Protein AF-A0A2E5XDH1-F1 (afdb_monomer_lite)

pLDDT: mean 72.96, std 18.24, range [42.12, 97.75]

Foldseek 3Di:
DQDPVGDDDPPWDFPDWACDDPVGTDTDTPDDDDPPPPPPVPPPPPDDPPFDAAPVRHTDDPPPPFKDKDFDDDPNDGPDIHIDGD

Structure (mmCIF, N/CA/C/O backbone):
data_AF-A0A2E5XDH1-F1
#
_entry.id   AF-A0A2E5XDH1-F1
#
loop_
_atom_site.group_PDB
_atom_site.id
_atom_site.type_symbol
_atom_site.label_atom_id
_atom_site.label_alt_id
_atom_site.label_comp_id
_atom_site.label_asym_id
_atom_site.label_entity_id
_atom_site.label_seq_id
_atom_site.pdbx_PDB_ins_code
_atom_site.Cartn_x
_atom_site.Cartn_y
_atom_site.Cartn_z
_atom_site.occupancy
_atom_site.B_iso_or_equiv
_atom_site.auth_seq_id
_atom_site.auth_comp_id
_atom_site.auth_asym_id
_atom_site.auth_atom_id
_atom_site.pdbx_PDB_model_num
ATOM 1 N N . MET A 1 1 ? 15.536 -0.614 -10.005 1.00 82.44 1 MET A N 1
ATOM 2 C CA . MET A 1 1 ? 16.650 -1.473 -9.542 1.00 82.44 1 MET A CA 1
ATOM 3 C C . MET A 1 1 ? 17.355 -2.033 -10.768 1.00 82.44 1 MET A C 1
ATOM 5 O O . MET A 1 1 ? 16.711 -2.146 -11.801 1.00 82.44 1 MET A O 1
ATOM 9 N N . ILE A 1 2 ? 18.649 -2.324 -10.690 1.00 87.44 2 ILE A N 1
ATOM 10 C CA . ILE A 1 2 ? 19.346 -3.090 -11.730 1.00 87.44 2 ILE A CA 1
ATOM 11 C C . ILE A 1 2 ? 19.812 -4.370 -11.046 1.00 87.44 2 ILE A C 1
ATOM 13 O O . ILE A 1 2 ? 20.449 -4.281 -9.995 1.00 87.44 2 ILE A O 1
ATOM 17 N N . ASP A 1 3 ? 19.443 -5.523 -11.587 1.00 85.50 3 ASP A N 1
ATOM 18 C CA . ASP A 1 3 ? 19.865 -6.833 -11.099 1.00 85.50 3 ASP A CA 1
ATOM 19 C C . ASP A 1 3 ? 20.575 -7.626 -12.210 1.00 85.50 3 ASP A C 1
ATOM 21 O O . ASP A 1 3 ? 20.878 -7.094 -13.279 1.00 85.50 3 ASP A O 1
ATOM 25 N N . GLU A 1 4 ? 20.884 -8.896 -11.946 1.00 84.56 4 GLU A N 1
ATOM 26 C CA . GLU A 1 4 ? 21.539 -9.781 -12.919 1.00 84.56 4 GLU A CA 1
ATOM 27 C C . GLU A 1 4 ? 20.669 -10.071 -14.160 1.00 84.56 4 GLU A C 1
ATOM 29 O O . GLU A 1 4 ? 21.203 -10.467 -15.195 1.00 84.56 4 GLU A O 1
ATOM 34 N N . ASN A 1 5 ? 19.351 -9.848 -14.079 1.00 80.88 5 ASN A N 1
ATOM 35 C CA . ASN A 1 5 ? 18.383 -10.106 -15.145 1.00 80.88 5 ASN A CA 1
ATOM 36 C C . ASN A 1 5 ? 18.035 -8.846 -15.953 1.00 80.88 5 ASN A C 1
ATOM 38 O O . ASN A 1 5 ? 17.535 -8.962 -17.072 1.00 80.88 5 ASN A O 1
ATOM 42 N N . GLY A 1 6 ? 18.318 -7.650 -15.428 1.00 89.69 6 GLY A N 1
ATOM 43 C CA . GLY A 1 6 ? 18.225 -6.399 -16.171 1.00 89.69 6 GLY A CA 1
ATOM 44 C C . GLY A 1 6 ? 17.733 -5.211 -15.350 1.00 89.69 6 GLY A C 1
ATOM 45 O O . GLY A 1 6 ? 18.032 -5.053 -14.166 1.00 89.69 6 GLY A O 1
ATOM 46 N N . VAL A 1 7 ? 17.013 -4.311 -16.024 1.00 95.06 7 VAL A N 1
ATOM 47 C CA . VAL A 1 7 ? 16.459 -3.095 -15.419 1.00 95.06 7 VAL A CA 1
ATOM 48 C C . VAL A 1 7 ? 15.037 -3.365 -14.948 1.00 95.06 7 VAL A C 1
ATOM 50 O O . VAL A 1 7 ? 14.197 -3.840 -15.711 1.00 95.06 7 VAL A O 1
ATOM 53 N N . MET A 1 8 ? 14.763 -3.000 -13.700 1.00 94.62 8 MET A N 1
ATOM 54 C CA . MET A 1 8 ? 13.455 -3.145 -13.070 1.00 94.62 8 MET A CA 1
ATOM 55 C C . MET A 1 8 ? 12.915 -1.808 -12.563 1.00 94.62 8 MET A C 1
ATOM 57 O O . MET A 1 8 ? 13.662 -1.003 -11.988 1.00 94.62 8 MET A O 1
ATOM 61 N N . ILE A 1 9 ? 11.605 -1.616 -12.708 1.00 93.25 9 ILE A N 1
ATOM 62 C CA . ILE A 1 9 ? 10.821 -0.557 -12.069 1.00 93.25 9 ILE A CA 1
ATOM 63 C C . ILE A 1 9 ? 9.805 -1.253 -11.166 1.00 93.25 9 ILE A C 1
ATOM 65 O O . ILE A 1 9 ? 8.961 -2.002 -11.653 1.00 93.25 9 ILE A O 1
ATOM 69 N N . ASP A 1 10 ? 9.920 -1.049 -9.855 1.00 90.94 10 ASP A N 1
ATOM 70 C CA . ASP A 1 10 ? 9.207 -1.830 -8.840 1.00 90.94 10 ASP A CA 1
ATOM 71 C C . ASP A 1 10 ? 9.350 -3.343 -9.089 1.00 90.94 10 ASP A C 1
ATOM 73 O O . ASP A 1 10 ? 10.460 -3.876 -9.056 1.00 90.94 10 ASP A O 1
ATOM 77 N N . ASN A 1 11 ? 8.243 -4.030 -9.371 1.00 90.38 11 ASN A N 1
ATOM 78 C CA . ASN A 1 11 ? 8.196 -5.458 -9.682 1.00 90.38 11 ASN A CA 1
ATOM 79 C C . ASN A 1 11 ? 8.098 -5.755 -11.191 1.00 90.38 11 ASN A C 1
ATOM 81 O O . ASN A 1 11 ? 7.895 -6.911 -11.553 1.00 90.38 11 ASN A O 1
ATOM 85 N N . ALA A 1 12 ? 8.214 -4.743 -12.055 1.00 94.81 12 ALA A N 1
ATOM 86 C CA . ALA A 1 12 ? 8.110 -4.869 -13.506 1.00 94.81 12 ALA A CA 1
ATOM 87 C C . ALA A 1 12 ? 9.496 -4.837 -14.171 1.00 94.81 12 ALA A C 1
ATOM 89 O O . ALA A 1 12 ? 10.319 -3.964 -13.873 1.00 94.81 12 ALA A O 1
ATOM 90 N N . MET A 1 13 ? 9.752 -5.764 -15.093 1.00 95.75 13 MET A N 1
ATOM 91 C CA . MET A 1 13 ? 10.999 -5.835 -15.855 1.00 95.75 13 MET A CA 1
ATOM 92 C C . MET A 1 13 ? 10.877 -5.043 -17.158 1.00 95.75 13 MET A C 1
ATOM 94 O O . MET A 1 13 ? 9.878 -5.142 -17.873 1.00 95.75 13 MET A O 1
ATOM 98 N N . VAL A 1 14 ? 11.915 -4.282 -17.505 1.00 96.38 14 VAL A N 1
ATOM 99 C CA . VAL A 1 14 ? 12.000 -3.616 -18.810 1.00 96.38 14 VAL A CA 1
ATOM 100 C C . VAL A 1 14 ? 12.337 -4.650 -19.884 1.00 96.38 14 VAL A C 1
ATOM 102 O O . VAL A 1 14 ? 13.402 -5.259 -19.857 1.00 96.38 14 VAL A O 1
ATOM 105 N N . THR A 1 15 ? 11.440 -4.830 -20.853 1.00 95.88 15 THR A N 1
ATOM 106 C CA . THR A 1 15 ? 11.580 -5.790 -21.965 1.00 95.88 15 THR A CA 1
ATOM 107 C C . THR A 1 15 ? 12.092 -5.145 -23.253 1.00 95.88 15 THR A C 1
ATOM 109 O O . THR A 1 15 ? 12.718 -5.816 -24.071 1.00 95.88 15 THR A O 1
ATOM 112 N N . ALA A 1 16 ? 11.868 -3.841 -23.427 1.00 95.50 16 ALA A N 1
ATOM 113 C CA . ALA A 1 16 ? 12.458 -3.034 -24.490 1.00 95.50 16 ALA A CA 1
ATOM 114 C C . ALA A 1 16 ? 12.724 -1.617 -23.975 1.00 95.50 16 ALA A C 1
ATOM 116 O O . ALA A 1 16 ? 11.891 -1.040 -23.274 1.00 95.50 16 ALA A O 1
ATOM 117 N N . ALA A 1 17 ? 13.877 -1.057 -24.326 1.00 94.38 17 ALA A N 1
ATOM 118 C CA . ALA A 1 17 ? 14.321 0.248 -23.859 1.00 94.38 17 ALA A CA 1
ATOM 119 C C . ALA A 1 17 ? 14.607 1.198 -25.024 1.00 94.38 17 ALA A C 1
ATOM 121 O O . ALA A 1 17 ? 14.847 0.761 -26.148 1.00 94.38 17 ALA A O 1
ATOM 122 N N . ASP A 1 18 ? 14.614 2.493 -24.715 1.00 95.25 18 ASP A N 1
ATOM 123 C CA . ASP A 1 18 ? 15.139 3.558 -25.573 1.00 95.25 18 ASP A CA 1
ATOM 124 C C . ASP A 1 18 ? 14.411 3.733 -26.915 1.00 95.25 18 ASP A C 1
ATOM 126 O O . ASP A 1 18 ? 15.000 4.085 -27.939 1.00 95.25 18 ASP A O 1
ATOM 130 N N . ILE A 1 19 ? 13.091 3.540 -26.908 1.00 96.75 19 ILE A N 1
ATOM 131 C CA . ILE A 1 19 ? 12.248 3.814 -28.073 1.00 96.75 19 ILE A CA 1
ATOM 132 C C . ILE A 1 19 ? 12.006 5.323 -28.148 1.00 96.75 19 ILE A C 1
ATOM 134 O O . ILE A 1 19 ? 11.262 5.886 -27.343 1.00 96.75 19 ILE A O 1
ATOM 138 N N . VAL A 1 20 ? 12.648 5.986 -29.109 1.00 97.56 20 VAL A N 1
ATOM 139 C CA . VAL A 1 20 ? 12.538 7.438 -29.309 1.00 97.56 20 VAL A CA 1
ATOM 140 C C . VAL A 1 20 ? 11.167 7.806 -29.877 1.00 97.56 20 VAL A C 1
ATOM 142 O O . VAL A 1 20 ? 10.677 7.181 -30.817 1.00 97.56 20 VAL A O 1
ATOM 145 N N . THR A 1 21 ? 10.569 8.855 -29.318 1.00 96.31 21 THR A N 1
ATOM 146 C CA . THR A 1 21 ? 9.285 9.438 -29.731 1.00 96.31 21 THR A CA 1
ATOM 147 C C . THR A 1 21 ? 9.397 10.961 -29.802 1.00 96.31 21 THR A C 1
ATOM 149 O O . THR A 1 21 ? 10.359 11.539 -29.296 1.00 96.31 21 THR A O 1
ATOM 152 N N . ASP A 1 22 ? 8.406 11.629 -30.396 1.00 97.75 22 ASP A N 1
ATOM 153 C CA . ASP A 1 22 ? 8.426 13.087 -30.597 1.00 97.75 22 ASP A CA 1
ATOM 154 C C . ASP A 1 22 ? 8.539 13.891 -29.290 1.00 97.75 22 ASP A C 1
ATOM 156 O O . ASP A 1 22 ? 9.034 15.017 -29.284 1.00 97.75 22 ASP A O 1
ATOM 160 N N . ASN A 1 23 ? 8.077 13.324 -28.174 1.00 95.81 23 ASN A N 1
ATOM 161 C CA . ASN A 1 23 ? 8.003 13.979 -26.870 1.00 95.81 23 ASN A CA 1
ATOM 162 C C . ASN A 1 23 ? 8.822 13.282 -25.772 1.00 95.81 23 ASN A C 1
ATOM 164 O O . ASN A 1 23 ? 8.690 13.646 -24.603 1.00 95.81 23 ASN A O 1
ATOM 168 N N . GLY A 1 24 ? 9.660 12.301 -26.110 1.00 96.19 24 GLY A N 1
ATOM 169 C CA . GLY A 1 24 ? 10.488 11.614 -25.122 1.00 96.19 24 GLY A CA 1
ATOM 170 C C . GLY A 1 24 ? 10.893 10.205 -25.527 1.00 96.19 24 GLY A C 1
ATOM 171 O O . GLY A 1 24 ? 11.085 9.900 -26.704 1.00 96.19 24 GLY A O 1
ATOM 172 N N . VAL A 1 25 ? 11.033 9.340 -24.526 1.00 97.44 25 VAL A N 1
ATOM 173 C CA . VAL A 1 25 ? 11.480 7.955 -24.684 1.00 97.44 25 VAL A CA 1
ATOM 174 C C . VAL A 1 25 ? 10.471 7.020 -24.029 1.00 97.44 25 VAL A C 1
ATOM 176 O O . VAL A 1 25 ? 9.959 7.316 -22.950 1.00 97.44 25 VAL A O 1
ATOM 179 N N . VAL A 1 26 ? 10.195 5.896 -24.687 1.00 96.19 26 VAL A N 1
ATOM 180 C CA . VAL A 1 26 ? 9.328 4.830 -24.184 1.00 96.19 26 VAL A CA 1
ATOM 181 C C . VAL A 1 26 ? 10.167 3.613 -23.797 1.00 96.19 26 VAL A C 1
ATOM 183 O O . VAL A 1 26 ? 11.009 3.146 -24.567 1.00 96.19 26 VAL A O 1
ATOM 186 N N . HIS A 1 27 ? 9.872 3.066 -22.619 1.00 96.56 27 HIS A N 1
ATOM 187 C CA . HIS A 1 27 ? 10.362 1.775 -22.138 1.00 96.56 27 HIS A CA 1
ATOM 188 C C . HIS A 1 27 ? 9.164 0.839 -21.955 1.00 96.56 27 HIS A C 1
ATOM 190 O O . HIS A 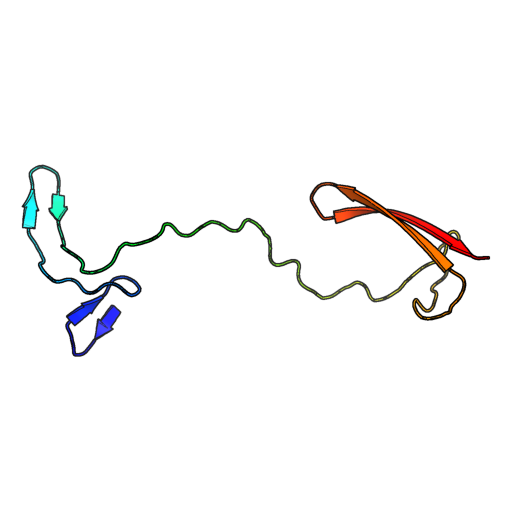1 27 ? 8.157 1.221 -21.359 1.00 96.56 27 HIS A O 1
ATOM 196 N N . VAL A 1 28 ? 9.255 -0.379 -22.488 1.00 96.50 28 VAL A N 1
ATOM 197 C CA . VAL A 1 28 ? 8.197 -1.397 -22.412 1.00 96.50 28 VAL A CA 1
ATOM 198 C C . VAL A 1 28 ? 8.445 -2.279 -21.198 1.00 96.50 28 VAL A C 1
ATOM 200 O O . VAL A 1 28 ? 9.560 -2.765 -21.011 1.00 96.50 28 VAL A O 1
ATOM 203 N N . ILE A 1 29 ? 7.407 -2.516 -20.400 1.00 97.31 29 ILE A N 1
ATOM 204 C CA . ILE A 1 29 ? 7.456 -3.351 -19.195 1.00 97.31 29 ILE A CA 1
ATOM 205 C C . ILE A 1 29 ? 6.469 -4.518 -19.280 1.00 97.31 29 ILE A C 1
ATOM 207 O O . ILE A 1 29 ? 5.475 -4.442 -20.001 1.00 97.31 29 ILE A O 1
ATOM 211 N N . ASP A 1 30 ? 6.755 -5.602 -18.561 1.00 96.75 30 ASP A N 1
ATOM 212 C CA . ASP A 1 30 ? 5.966 -6.845 -18.567 1.00 96.75 30 ASP A CA 1
ATOM 213 C C . ASP A 1 30 ? 4.838 -6.898 -17.520 1.00 96.75 30 ASP A C 1
ATOM 215 O O . ASP A 1 30 ? 4.000 -7.802 -17.559 1.00 96.75 30 ASP A O 1
ATOM 219 N N . ALA A 1 31 ? 4.773 -5.914 -16.621 1.00 95.56 31 ALA A N 1
ATOM 220 C CA . ALA A 1 31 ? 3.742 -5.798 -15.597 1.00 95.56 31 ALA A CA 1
ATOM 221 C C . ALA A 1 31 ? 3.124 -4.391 -15.544 1.00 95.56 31 ALA A C 1
ATOM 223 O O . ALA A 1 31 ? 3.731 -3.398 -15.939 1.00 95.56 31 ALA A O 1
ATOM 224 N N . VAL A 1 32 ? 1.891 -4.306 -15.040 1.00 95.19 32 VAL A N 1
ATOM 225 C CA . VAL A 1 32 ? 1.174 -3.036 -14.851 1.00 95.19 32 VAL A CA 1
ATOM 226 C C . VAL A 1 32 ? 1.609 -2.392 -13.538 1.00 95.19 32 VAL A C 1
ATOM 228 O O . VAL A 1 32 ? 1.491 -3.011 -12.481 1.00 95.19 32 VAL A O 1
ATOM 231 N N . LEU A 1 33 ? 2.035 -1.129 -13.594 1.00 93.44 33 LEU A N 1
ATOM 232 C CA . LEU A 1 33 ? 2.254 -0.331 -12.391 1.00 93.44 33 LEU A CA 1
ATOM 233 C C . LEU A 1 33 ? 0.913 0.186 -11.876 1.00 93.44 33 LEU A C 1
ATOM 235 O O . LEU A 1 33 ? 0.161 0.849 -12.595 1.00 93.44 33 LEU A O 1
ATOM 239 N N . LEU A 1 34 ? 0.616 -0.124 -10.620 1.00 91.56 34 LEU A N 1
ATOM 240 C CA . LEU A 1 34 ? -0.498 0.492 -9.919 1.00 91.56 34 LEU A CA 1
ATOM 241 C C . LEU A 1 34 ? -0.006 1.808 -9.313 1.00 91.56 34 LEU A C 1
ATOM 243 O O . LEU A 1 34 ? 1.092 1.832 -8.756 1.00 91.56 34 LEU A O 1
ATOM 247 N N . PRO A 1 35 ? -0.785 2.899 -9.400 1.00 87.69 35 PRO A N 1
ATOM 248 C CA . PRO A 1 35 ? -0.426 4.118 -8.698 1.00 87.69 35 PRO A CA 1
ATOM 249 C C . PRO A 1 35 ? -0.314 3.813 -7.207 1.00 87.69 35 PRO A C 1
ATOM 251 O O . PRO A 1 35 ? -1.144 3.077 -6.661 1.00 87.69 35 PRO A O 1
ATOM 254 N N . GLU A 1 36 ? 0.674 4.407 -6.541 1.00 78.44 36 GLU A N 1
ATOM 255 C CA . G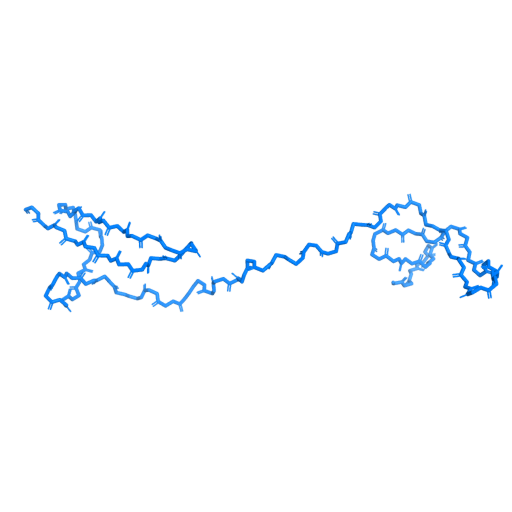LU A 1 36 ? 0.694 4.403 -5.086 1.00 78.44 36 GLU A CA 1
ATOM 256 C C . GLU A 1 36 ? -0.620 5.020 -4.604 1.00 78.44 36 GLU A C 1
ATOM 258 O O . GLU A 1 36 ? -0.886 6.214 -4.775 1.00 78.44 36 GLU A O 1
ATOM 263 N N . THR A 1 37 ? -1.491 4.198 -4.023 1.00 75.56 37 THR A N 1
ATOM 264 C CA . THR A 1 37 ? -2.623 4.735 -3.289 1.00 75.56 37 THR A CA 1
ATOM 265 C C . THR A 1 37 ? -2.018 5.461 -2.103 1.00 75.56 37 THR A C 1
ATOM 267 O O . THR A 1 37 ? -1.497 4.810 -1.198 1.00 75.56 37 THR A O 1
ATOM 270 N N . GLN A 1 38 ? -2.078 6.793 -2.096 1.00 59.69 38 GLN A N 1
ATOM 271 C CA . GLN A 1 38 ? -1.890 7.555 -0.871 1.00 59.69 38 GLN A CA 1
ATOM 272 C C . GLN A 1 38 ? -2.978 7.097 0.098 1.00 59.69 38 GLN A C 1
ATOM 274 O O . GLN A 1 38 ? -4.078 7.654 0.142 1.00 59.69 38 GLN A O 1
ATOM 279 N N . SER A 1 39 ? -2.697 6.058 0.882 1.00 57.03 39 SER A N 1
ATOM 280 C CA . SER A 1 39 ? -3.423 5.849 2.111 1.00 57.03 39 SER A CA 1
ATOM 281 C C . SER A 1 39 ? -3.029 7.025 2.999 1.00 57.03 39 SER A C 1
ATOM 283 O O . SER A 1 39 ? -2.147 6.967 3.842 1.00 57.03 39 SER A O 1
ATOM 285 N N . ASN A 1 40 ? -3.782 8.118 2.883 1.00 54.19 40 ASN A N 1
ATOM 286 C CA . ASN A 1 40 ? -3.890 9.121 3.941 1.00 54.19 40 ASN A CA 1
ATOM 287 C C . ASN A 1 40 ? -4.570 8.530 5.196 1.00 54.19 40 ASN A C 1
ATOM 289 O O . ASN A 1 40 ? -5.119 9.253 6.026 1.00 54.19 40 ASN A O 1
ATOM 293 N N . LEU A 1 41 ? -4.537 7.205 5.359 1.00 56.34 41 LEU A N 1
ATOM 294 C CA . LEU A 1 41 ? -4.625 6.556 6.644 1.00 56.34 41 LEU A CA 1
ATOM 295 C C . LEU A 1 41 ? -3.270 6.792 7.287 1.00 56.34 41 LEU A C 1
ATOM 297 O O . LEU A 1 41 ? -2.383 5.946 7.231 1.00 56.34 41 LEU A O 1
ATOM 301 N N . GLN A 1 42 ? -3.114 7.992 7.847 1.00 46.56 42 GLN A N 1
ATOM 302 C CA . GLN A 1 42 ? -2.038 8.256 8.778 1.00 46.56 42 GLN A CA 1
ATOM 303 C C . GLN A 1 42 ? -1.917 7.047 9.691 1.00 46.56 42 GLN A C 1
ATOM 305 O O . GLN A 1 42 ? -2.900 6.617 10.302 1.00 46.56 42 GLN A O 1
ATOM 310 N N . GLU A 1 43 ? -0.720 6.487 9.720 1.00 47.75 43 GLU A N 1
ATOM 311 C CA . GLU A 1 43 ? -0.289 5.538 10.716 1.00 47.75 43 GLU A CA 1
ATOM 312 C C . GLU A 1 43 ? -0.530 6.204 12.077 1.00 47.75 43 GLU A C 1
ATOM 314 O O . GLU A 1 43 ? 0.265 7.006 12.565 1.00 47.75 43 GLU A O 1
ATOM 319 N N . TYR A 1 44 ? -1.715 5.977 12.64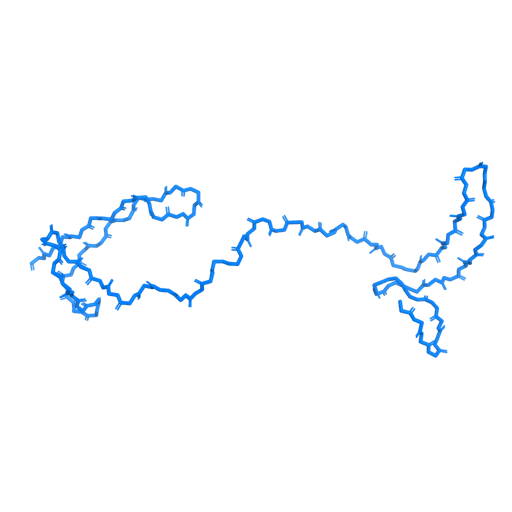9 1.00 47.12 44 TYR A N 1
ATOM 320 C CA . TYR A 1 44 ? -2.042 6.410 13.994 1.00 47.12 44 TYR A CA 1
ATOM 321 C C . TYR A 1 44 ? -1.106 5.637 14.900 1.00 47.12 44 TYR A C 1
ATOM 323 O O . TYR A 1 44 ? -1.342 4.469 15.211 1.00 47.12 44 TYR A O 1
ATOM 331 N N . THR A 1 45 ? -0.006 6.285 15.267 1.00 42.12 45 THR A N 1
ATOM 332 C CA . THR A 1 45 ? 0.989 5.748 16.177 1.00 42.12 45 THR A CA 1
ATOM 333 C C . THR A 1 45 ? 0.283 5.259 17.437 1.00 42.12 45 THR A C 1
ATOM 335 O O . THR A 1 45 ? -0.275 6.001 18.248 1.00 42.12 45 THR A O 1
ATOM 338 N N . LYS A 1 46 ? 0.264 3.934 17.540 1.00 49.28 46 LYS A N 1
ATOM 339 C CA . LYS A 1 46 ? -0.285 3.098 18.599 1.00 49.28 46 LYS A CA 1
ATOM 340 C C . LYS A 1 46 ? 0.507 3.289 19.895 1.00 49.28 46 LYS A C 1
ATOM 342 O O . LYS A 1 46 ? 1.162 2.364 20.360 1.00 49.28 46 LYS A O 1
ATOM 347 N N . SER A 1 47 ? 0.486 4.483 20.484 1.00 44.56 47 SER A N 1
ATOM 348 C CA . SER A 1 47 ? 1.253 4.746 21.710 1.00 44.56 47 SER A CA 1
ATOM 349 C C . SER A 1 47 ? 0.944 6.104 22.348 1.00 44.56 47 SER A C 1
ATOM 351 O O . SER A 1 47 ? 1.813 6.967 22.331 1.00 44.56 47 SER A O 1
ATOM 353 N N . LYS A 1 48 ? -0.249 6.296 22.947 1.00 49.47 48 LYS A N 1
ATOM 354 C CA . LYS A 1 48 ? -0.399 7.051 24.225 1.00 49.47 48 LYS A CA 1
ATOM 355 C C . LYS A 1 48 ? -1.803 7.041 24.867 1.00 49.47 48 LYS A C 1
ATOM 357 O O . LYS A 1 48 ? -2.177 8.015 25.512 1.00 49.47 48 LYS A O 1
ATOM 362 N N . TYR A 1 49 ? -2.589 5.969 24.781 1.00 48.53 49 TYR A N 1
ATOM 363 C CA . TYR A 1 49 ? -3.736 5.830 25.698 1.00 48.53 49 TYR A CA 1
ATOM 364 C C . TYR A 1 49 ? -3.276 5.086 26.956 1.00 48.53 49 TYR A C 1
ATOM 366 O O . TYR A 1 49 ? -3.454 3.879 27.062 1.00 48.53 49 TYR A O 1
ATOM 374 N N . LEU A 1 50 ? -2.600 5.788 27.874 1.00 52.00 50 LEU A N 1
ATOM 375 C CA . LEU A 1 50 ? -2.044 5.173 29.091 1.00 52.00 50 LEU A CA 1
ATOM 376 C C . LEU A 1 50 ? -3.053 5.064 30.248 1.00 52.00 50 LEU A C 1
ATOM 378 O O . LEU A 1 50 ? -2.783 4.330 31.192 1.00 52.00 50 LEU A O 1
ATOM 382 N N . TYR A 1 51 ? -4.209 5.738 30.183 1.00 55.56 51 TYR A N 1
ATOM 383 C CA . TYR A 1 51 ? -5.180 5.763 31.284 1.00 55.56 51 TYR A CA 1
ATOM 384 C C . TYR A 1 51 ? -6.622 5.850 30.772 1.00 55.56 51 TYR A C 1
ATOM 386 O O . TYR A 1 51 ? -6.907 6.577 29.821 1.00 55.56 51 TYR A O 1
ATOM 394 N N . SER A 1 52 ? -7.532 5.126 31.423 1.00 63.34 52 SER A N 1
ATOM 395 C CA . SER A 1 52 ? -8.977 5.372 31.329 1.00 63.34 52 SER A CA 1
ATOM 396 C C . SER A 1 52 ? -9.382 6.267 32.498 1.00 63.34 52 SER A C 1
ATOM 398 O O . SER A 1 52 ? -8.796 6.135 33.568 1.00 63.34 52 SER A O 1
ATOM 400 N N . VAL A 1 53 ? -10.336 7.182 32.314 1.00 61.16 53 VAL A N 1
ATOM 401 C CA . VAL A 1 53 ? -10.846 8.069 33.378 1.00 61.16 53 VAL A CA 1
ATOM 402 C C . VAL A 1 53 ? -12.369 7.989 33.470 1.00 61.16 53 VAL A C 1
ATOM 404 O O . VAL A 1 53 ? -13.009 7.745 32.453 1.00 61.16 53 VAL A O 1
ATOM 407 N N . ASP A 1 54 ? -12.954 8.169 34.654 1.00 57.78 54 ASP A N 1
ATOM 408 C CA . ASP A 1 54 ? -14.410 8.308 34.826 1.00 57.78 54 ASP A CA 1
ATOM 409 C C . ASP A 1 54 ? -14.907 9.746 34.537 1.00 57.78 54 ASP A C 1
ATOM 411 O O . ASP A 1 54 ? -14.129 10.628 34.168 1.00 57.78 54 ASP A O 1
ATOM 415 N N . LEU A 1 55 ? -16.212 10.002 34.713 1.00 50.66 55 LEU A N 1
ATOM 416 C CA . LEU A 1 55 ? -16.840 11.320 34.489 1.00 50.66 55 LEU A CA 1
ATOM 417 C C . LEU A 1 55 ? -16.345 12.426 35.430 1.00 50.66 55 LEU A C 1
ATOM 419 O O . LEU A 1 55 ? -16.589 13.603 35.173 1.00 50.66 55 LEU A O 1
ATOM 423 N N . TYR A 1 56 ? -15.661 12.057 36.509 1.00 57.25 56 TYR A N 1
ATOM 424 C CA . TYR A 1 56 ? -15.048 12.985 37.452 1.00 57.25 56 TYR A CA 1
ATOM 425 C C . TYR A 1 56 ? -13.548 13.166 37.176 1.00 57.25 56 TYR A C 1
ATOM 427 O O . TYR A 1 56 ? -12.862 13.860 37.924 1.00 57.25 56 TYR A O 1
ATOM 435 N N . GLY A 1 57 ? -13.028 12.558 36.104 1.00 53.12 57 GLY A N 1
ATOM 436 C CA . GLY A 1 57 ? -11.626 12.642 35.710 1.00 53.12 57 GLY A CA 1
ATOM 437 C C . GLY A 1 57 ? -10.694 11.741 36.523 1.00 53.12 57 GLY A C 1
ATOM 438 O O . GLY A 1 57 ? -9.476 11.907 36.448 1.00 53.12 57 GLY A O 1
ATOM 439 N N . LYS A 1 58 ? -11.219 10.782 37.298 1.00 67.00 58 LYS A N 1
ATOM 440 C CA . LYS A 1 58 ? -10.400 9.852 38.085 1.00 67.00 58 LYS A CA 1
ATOM 441 C C . LYS A 1 58 ? -9.932 8.692 37.219 1.00 67.00 58 LYS A 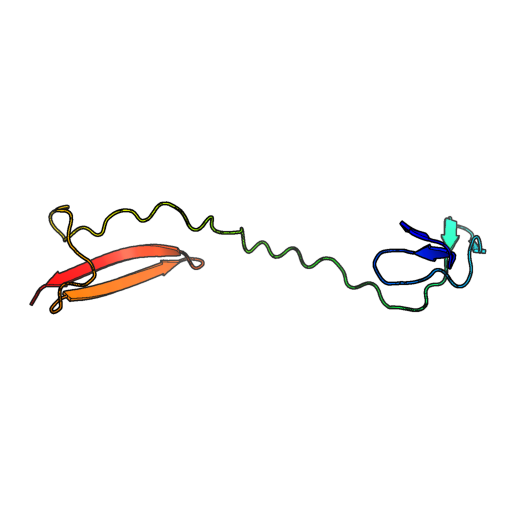C 1
ATOM 443 O O . LYS A 1 58 ? -10.730 8.109 36.498 1.00 67.00 58 LYS A O 1
ATOM 448 N N . ILE A 1 59 ? -8.658 8.312 37.332 1.00 66.00 59 ILE A N 1
ATOM 449 C CA . ILE A 1 59 ? -8.095 7.161 36.609 1.00 66.00 59 ILE A CA 1
ATOM 450 C C . ILE A 1 59 ? -8.785 5.859 37.057 1.00 66.00 59 ILE A C 1
ATOM 452 O O . ILE A 1 59 ? -8.839 5.560 38.251 1.00 66.00 59 ILE A O 1
ATOM 456 N N . VAL A 1 60 ? -9.280 5.079 36.093 1.00 68.00 60 VAL A N 1
ATOM 457 C CA . VAL A 1 60 ? -9.991 3.806 36.282 1.00 68.00 60 VAL A CA 1
ATOM 458 C C . VAL A 1 60 ? -9.343 2.667 35.492 1.00 68.00 60 VAL A C 1
ATOM 460 O O . VAL A 1 60 ? -8.691 2.880 34.467 1.00 68.00 60 VAL A O 1
ATOM 463 N N . ASN A 1 61 ? -9.529 1.437 35.975 1.00 64.12 61 ASN A N 1
ATOM 464 C CA . ASN A 1 61 ? -9.119 0.225 35.272 1.00 64.12 61 ASN A CA 1
ATOM 465 C C . ASN A 1 61 ? -10.170 -0.116 34.197 1.00 64.12 61 ASN A C 1
ATOM 467 O O . ASN A 1 61 ? -11.310 -0.388 34.559 1.00 64.12 61 ASN A O 1
ATOM 471 N N . PRO A 1 62 ? -9.824 -0.156 32.901 1.00 58.19 62 PRO A N 1
ATOM 472 C CA . PRO A 1 62 ? -10.787 -0.459 31.837 1.00 58.19 62 PRO A CA 1
ATOM 473 C C . PRO A 1 62 ? -11.366 -1.881 31.911 1.00 58.19 62 PRO A C 1
ATOM 475 O O . PRO A 1 62 ? -12.389 -2.157 31.294 1.00 58.19 62 PRO A O 1
ATOM 478 N N . ASN A 1 63 ? -10.731 -2.780 32.668 1.00 58.31 63 ASN A N 1
ATOM 479 C CA . ASN A 1 63 ? -11.158 -4.167 32.838 1.00 58.31 63 ASN A CA 1
ATOM 480 C C . ASN A 1 63 ? -12.005 -4.390 34.104 1.00 58.31 63 ASN A C 1
ATOM 482 O O . ASN A 1 63 ? -12.325 -5.535 34.422 1.00 58.31 63 ASN A O 1
ATOM 486 N N . SER A 1 64 ? -12.370 -3.339 34.853 1.00 58.03 64 SER A N 1
ATOM 487 C CA . SER A 1 64 ? -13.383 -3.482 35.903 1.00 58.03 64 SER A CA 1
ATOM 488 C C . SER A 1 64 ? -14.761 -3.608 35.254 1.00 58.03 64 SER A C 1
ATOM 490 O O . SER A 1 64 ? -15.276 -2.652 34.679 1.00 58.03 64 SER A O 1
ATOM 492 N N . THR A 1 65 ? -15.350 -4.801 35.328 1.00 53.28 65 THR A N 1
ATOM 493 C CA . THR A 1 65 ? -16.740 -5.065 34.931 1.00 53.28 65 THR A CA 1
ATOM 494 C C . THR A 1 65 ? -17.702 -4.067 35.593 1.00 53.28 65 THR A C 1
ATOM 496 O O . THR A 1 65 ? -17.459 -3.673 36.732 1.00 53.28 65 THR A O 1
ATOM 499 N N . ASN A 1 66 ? -18.810 -3.735 34.906 1.00 53.44 66 ASN A N 1
ATOM 500 C CA . ASN A 1 66 ? -19.893 -2.804 35.304 1.00 53.44 66 ASN A CA 1
ATOM 501 C C . ASN A 1 66 ? -19.805 -1.348 34.784 1.00 53.44 66 ASN A C 1
ATOM 503 O O . ASN A 1 66 ? -20.330 -0.424 35.406 1.00 53.44 66 ASN A O 1
ATOM 507 N N . GLN A 1 67 ? -19.199 -1.151 33.609 1.00 58.16 67 GLN A N 1
ATOM 508 C CA . GLN A 1 67 ? -19.131 0.142 32.925 1.00 58.16 67 GLN A CA 1
ATOM 509 C C . GLN A 1 67 ? -19.745 0.069 31.516 1.00 58.16 67 GLN A C 1
ATOM 511 O O . GLN A 1 67 ? -19.470 -0.868 30.769 1.00 58.16 67 GLN A O 1
ATOM 516 N N . ILE A 1 68 ? -20.557 1.065 31.147 1.00 57.19 68 ILE A N 1
ATOM 517 C CA . ILE A 1 68 ? -21.057 1.283 29.781 1.00 57.19 68 ILE A CA 1
ATOM 518 C C . ILE A 1 68 ? -20.325 2.492 29.194 1.00 57.19 68 ILE A C 1
ATOM 520 O O . ILE A 1 68 ? -20.322 3.564 29.795 1.00 57.19 68 ILE A O 1
ATOM 524 N N . ILE A 1 69 ? -19.716 2.324 28.019 1.00 61.41 69 ILE A N 1
ATOM 525 C CA . ILE A 1 69 ? -18.943 3.363 27.327 1.00 61.41 69 ILE A CA 1
ATOM 526 C C . ILE A 1 69 ? -19.663 3.730 26.025 1.00 61.41 69 ILE A C 1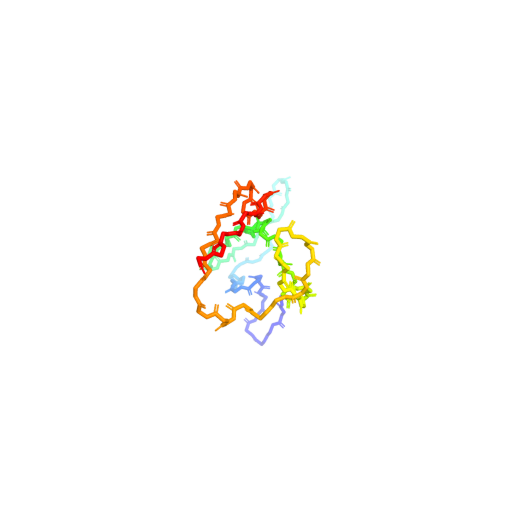
ATOM 528 O O . ILE A 1 69 ? -19.949 2.853 25.212 1.00 61.41 69 ILE A O 1
ATOM 532 N N . PHE A 1 70 ? -19.931 5.019 25.822 1.00 61.03 70 PHE A N 1
ATOM 533 C CA . PHE A 1 70 ? -20.454 5.581 24.579 1.00 61.03 70 PHE A CA 1
ATOM 534 C C . PHE A 1 70 ? -19.408 6.489 23.942 1.00 61.03 70 PHE A C 1
ATOM 536 O O . PHE A 1 70 ? -19.016 7.490 24.540 1.00 61.03 70 PHE A O 1
ATOM 543 N N . ASP A 1 71 ? -19.012 6.167 22.714 1.00 65.38 71 ASP A N 1
ATOM 544 C CA . ASP A 1 71 ? -18.084 6.967 21.920 1.00 65.38 71 ASP A CA 1
ATOM 545 C C . ASP A 1 71 ? -18.810 7.611 20.732 1.00 65.38 71 ASP A C 1
ATOM 547 O O . ASP A 1 71 ? -19.502 6.943 19.965 1.00 65.38 71 ASP A O 1
ATOM 551 N N . VAL A 1 72 ? -18.628 8.920 20.560 1.00 62.34 72 VAL A N 1
ATOM 552 C CA . VAL A 1 72 ? -19.010 9.662 19.354 1.00 62.34 72 VAL A CA 1
ATOM 553 C C . VAL A 1 72 ? -17.778 9.766 18.476 1.00 62.34 72 VAL A C 1
ATOM 555 O O . VAL A 1 72 ? -16.778 10.339 18.906 1.00 62.34 72 VAL A O 1
ATOM 558 N N . PHE A 1 73 ? -17.840 9.240 17.254 1.00 62.97 73 PHE A N 1
ATOM 559 C CA . PHE A 1 73 ? -16.724 9.272 16.310 1.00 62.97 73 PHE A CA 1
ATOM 560 C C . PHE A 1 73 ? -16.926 10.335 15.224 1.00 62.97 73 PHE A C 1
ATOM 562 O O . PHE A 1 73 ? -18.023 10.496 14.698 1.00 62.97 73 PHE A O 1
ATOM 569 N N . GLU A 1 74 ? -15.852 11.027 14.850 1.00 67.00 74 GLU A N 1
ATOM 570 C CA . GLU A 1 74 ? -15.773 11.909 13.685 1.00 67.00 74 GLU A CA 1
ATOM 571 C C . GLU A 1 74 ? -14.459 11.628 12.947 1.00 67.00 74 GLU A C 1
ATOM 573 O O . GLU A 1 74 ? -13.382 11.625 13.546 1.00 67.00 74 GLU A O 1
ATOM 578 N N . SER A 1 75 ? -14.549 11.328 11.648 1.00 72.25 75 SER A N 1
ATOM 579 C CA . SER A 1 75 ? -13.394 10.992 10.798 1.00 72.25 75 SER A CA 1
ATOM 580 C C . SER A 1 75 ? -12.506 9.875 11.372 1.00 72.25 75 SER A C 1
ATOM 582 O O . SER A 1 75 ? -11.278 9.957 11.344 1.00 72.25 75 SER A O 1
ATOM 584 N N . GLY A 1 76 ? -13.135 8.842 11.945 1.00 62.47 76 GLY A N 1
ATOM 585 C CA . GLY A 1 76 ? -12.445 7.698 12.551 1.00 62.47 76 GLY A CA 1
ATOM 586 C C . GLY A 1 76 ? -11.810 7.973 13.920 1.00 62.47 76 GLY A C 1
ATOM 587 O O . GLY A 1 76 ? -11.171 7.081 14.472 1.00 62.47 76 GLY A O 1
ATOM 588 N N . LYS A 1 77 ? -11.991 9.172 14.494 1.00 57.56 77 LYS A N 1
ATOM 589 C CA . LYS A 1 77 ? -11.510 9.541 15.836 1.00 57.56 77 LYS A CA 1
ATOM 590 C C . LYS A 1 77 ? -12.668 9.715 16.803 1.00 57.56 77 LYS A C 1
ATOM 592 O O . LYS A 1 77 ? -13.678 10.311 16.445 1.00 57.56 77 LYS A O 1
ATOM 597 N N . THR A 1 78 ? -12.517 9.276 18.049 1.00 60.72 78 THR A N 1
ATOM 598 C CA . THR A 1 78 ? -13.481 9.606 19.106 1.00 60.72 78 THR A CA 1
ATOM 599 C C . THR A 1 78 ? -13.434 11.107 19.388 1.00 60.72 78 THR A C 1
ATOM 601 O O . THR A 1 78 ? -12.441 11.628 19.891 1.00 60.72 78 THR A O 1
ATOM 604 N N . LYS A 1 79 ? -14.519 11.801 19.066 1.00 75.06 79 LYS A N 1
ATOM 605 C CA . LYS A 1 79 ? -14.764 13.212 19.360 1.00 75.06 79 LYS A CA 1
ATOM 606 C C . LYS A 1 79 ? -15.264 13.413 20.789 1.00 75.06 79 LYS A C 1
ATOM 608 O O . LYS A 1 79 ? -14.990 14.440 21.405 1.00 75.06 79 LYS A O 1
ATOM 613 N N . SER A 1 80 ? -16.018 12.457 21.330 1.00 65.25 80 SER A N 1
ATOM 614 C CA . SER A 1 80 ? -16.566 12.536 22.691 1.00 65.25 80 SER A CA 1
ATOM 615 C C . SER A 1 80 ? -16.766 11.142 23.274 1.00 65.25 80 SER A C 1
ATOM 617 O O . SER A 1 80 ? -17.177 10.242 22.550 1.00 65.25 80 SER A O 1
ATOM 619 N N . LYS A 1 81 ? -16.479 10.972 24.567 1.00 73.50 81 LYS A N 1
ATOM 620 C CA . LYS A 1 81 ? -16.632 9.709 25.299 1.00 73.50 81 LYS A CA 1
ATOM 621 C C . LYS A 1 81 ? -17.449 9.951 26.565 1.00 73.50 81 LYS A C 1
ATOM 623 O O . LYS A 1 81 ? -17.098 10.827 27.352 1.00 73.50 81 LYS A O 1
ATOM 628 N N . LEU A 1 82 ? -18.514 9.180 26.759 1.00 65.19 82 LEU A N 1
ATOM 629 C CA . LEU A 1 82 ? -19.329 9.165 27.972 1.00 65.19 82 LEU A CA 1
ATOM 630 C C . LEU A 1 82 ? -19.240 7.785 28.618 1.00 65.19 82 LEU A C 1
ATOM 632 O O . LEU A 1 82 ? -19.389 6.765 27.953 1.00 65.19 82 LEU A O 1
ATOM 636 N N . ILE A 1 83 ? -19.026 7.767 29.926 1.00 62.28 83 ILE A N 1
ATOM 637 C CA . ILE A 1 83 ? -18.864 6.547 30.705 1.00 62.28 83 ILE A CA 1
ATOM 638 C C . ILE A 1 83 ? -19.926 6.518 31.804 1.00 62.28 83 ILE A C 1
ATOM 640 O O . ILE A 1 83 ? -19.959 7.404 32.650 1.00 62.28 83 ILE A O 1
ATOM 644 N N . LEU A 1 84 ? -20.783 5.499 31.808 1.00 49.44 84 LEU A N 1
ATOM 645 C CA . LEU A 1 84 ? -21.790 5.274 32.843 1.00 49.44 84 LEU A CA 1
ATOM 646 C C . LEU A 1 84 ? -21.400 4.053 33.675 1.00 49.44 84 LEU A C 1
ATOM 648 O O . LEU A 1 84 ? -21.251 2.954 33.142 1.00 49.44 84 LEU A O 1
ATOM 652 N N . ASN A 1 85 ? -21.260 4.245 34.982 1.00 58.38 85 ASN A N 1
ATOM 653 C CA . ASN A 1 85 ? -21.052 3.156 35.931 1.00 58.38 85 ASN A CA 1
ATOM 654 C C . ASN A 1 85 ? -22.416 2.741 36.498 1.00 58.38 85 ASN A C 1
ATOM 656 O O . ASN A 1 85 ? -23.231 3.613 36.808 1.00 58.38 85 ASN A O 1
ATOM 660 N N . LYS A 1 86 ? -22.664 1.434 36.607 1.00 55.62 86 LYS A N 1
ATOM 661 C CA . LYS A 1 86 ? -23.859 0.894 37.269 1.00 55.62 86 LYS A CA 1
ATOM 662 C C . LYS A 1 86 ? -23.584 0.591 38.739 1.00 55.62 86 LYS A C 1
ATOM 664 O O . LYS A 1 86 ? -22.445 0.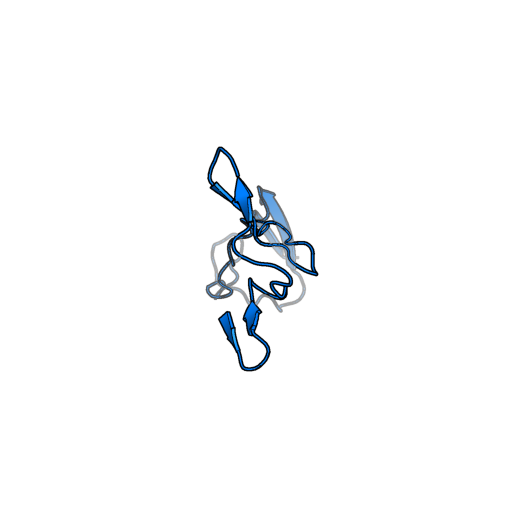174 39.050 1.00 55.62 86 LYS A O 1
#

Radius of gyration: 26.87 Å; chains: 1; bounding box: 45×24×69 Å

Secondary structure (DSSP, 8-state):
-B-SS-BEETTEEEEEEEEEETTEEEEEESSPPPP----------S-----EE-TTS-EE-TTSSSEEEEEEEETTEEEEEEEEE-

Sequence (86 aa):
MIDENGVMIDNAMVTAADIVTDNGVVHVIDAVLLPETQSNLQEYTKSKYLYSVDLYGKIVNPNSTNQIIFDVFESGKTKSKLILNK